Protein AF-V5E673-F1 (afdb_monomer_lite)

Sequence (96 aa):
MNSLYNQALRQFSSIQSDISRIDSEGDSAPSTSFGPVTVSLSSLERTIDEYENLAKKELIQSKQEKALTRVSKFRTDYAELSSQLARLKTKVRIGA

Organism: Kalmanozyma brasiliensis (strain GHG001) (NCBI:txid1365824)

InterPro domains:
  IPR060290 BOS1/GOSR2/MEM11, N-terminal domain [PF27021] (1-91)

pLDDT: mean 94.47, std 7.91, range [54.22, 98.75]

Secondary structure (DSSP, 8-state):
-HHHHHHHHHHHHHHHHHHHHHHHHGGGS-GGGHHHHHHHHHHHHHHHHHHHHHHHT--SHHHHHHHHHHHHHHHHHHHHHHHHHHHHHHHHHHH-

Radius of gyration: 15.64 Å; chains: 1; bounding box: 33×16×47 Å

Foldseek 3Di:
DVVLLVVLVVLLVVLVVLLVVLVVCFLVRDPVSLVVSVVSLVVSVVSLVVQLVVLVVDPPVVSSVVSVVSSVVSVVSSVVSVVSSVVSNVRNVVSD

Structure (mmCIF, N/CA/C/O backbone):
data_AF-V5E673-F1
#
_entry.id   AF-V5E673-F1
#
loop_
_atom_site.group_PDB
_atom_site.id
_atom_site.type_symbol
_atom_site.label_atom_id
_atom_site.label_alt_id
_atom_site.label_comp_id
_atom_site.label_asym_id
_atom_site.label_entity_id
_atom_site.label_seq_id
_atom_site.pdbx_PDB_ins_code
_atom_site.Cartn_x
_atom_site.Cartn_y
_atom_site.Cartn_z
_atom_site.occupancy
_atom_site.B_iso_or_equiv
_atom_site.auth_seq_id
_atom_site.auth_comp_id
_atom_site.auth_asym_id
_atom_site.auth_atom_id
_atom_site.pdbx_PDB_model_num
ATOM 1 N N . MET A 1 1 ? -3.384 -4.006 15.360 1.00 73.25 1 MET A N 1
ATOM 2 C CA . MET A 1 1 ? -3.439 -2.663 14.736 1.00 73.25 1 MET A CA 1
ATOM 3 C C . MET A 1 1 ? -2.055 -2.145 14.367 1.00 73.25 1 MET A C 1
ATOM 5 O O . MET A 1 1 ? -1.766 -2.049 13.187 1.00 73.25 1 MET A O 1
ATOM 9 N N . ASN A 1 2 ? -1.180 -1.846 15.337 1.00 88.38 2 ASN A N 1
ATOM 10 C CA . ASN A 1 2 ? 0.124 -1.229 15.038 1.00 88.38 2 ASN A CA 1
ATOM 11 C C . ASN A 1 2 ? 1.081 -2.122 14.232 1.00 88.38 2 ASN A C 1
ATOM 13 O O . ASN A 1 2 ? 1.846 -1.593 13.437 1.00 88.38 2 ASN A O 1
ATOM 17 N N . SER A 1 3 ? 1.021 -3.450 14.394 1.00 94.75 3 SER A N 1
ATOM 18 C CA . SER A 1 3 ? 1.851 -4.369 13.597 1.00 94.75 3 SER A CA 1
ATOM 19 C C . SER A 1 3 ? 1.554 -4.254 12.095 1.00 94.75 3 SER A C 1
ATOM 21 O O . SER A 1 3 ? 2.463 -3.955 11.328 1.00 94.75 3 SER A O 1
ATOM 23 N N . LEU A 1 4 ? 0.276 -4.364 11.700 1.00 96.69 4 LEU A N 1
ATOM 24 C CA . LEU A 1 4 ? -0.163 -4.225 10.303 1.00 96.69 4 LEU A CA 1
ATOM 25 C C . LEU A 1 4 ? 0.141 -2.835 9.735 1.00 96.69 4 LEU A C 1
ATOM 27 O O . LEU A 1 4 ? 0.631 -2.729 8.619 1.00 96.69 4 LEU A O 1
ATOM 31 N N . TYR A 1 5 ? -0.057 -1.773 10.525 1.00 97.69 5 TYR A N 1
ATOM 32 C CA . TYR A 1 5 ? 0.345 -0.420 10.124 1.00 97.69 5 TYR A CA 1
ATOM 33 C C . TYR A 1 5 ? 1.849 -0.333 9.819 1.00 97.69 5 TYR A C 1
ATOM 35 O O . TYR A 1 5 ? 2.241 0.152 8.763 1.00 97.69 5 TYR A O 1
ATOM 43 N N . ASN A 1 6 ? 2.700 -0.822 10.727 1.00 98.06 6 ASN A N 1
ATOM 44 C CA . ASN A 1 6 ? 4.150 -0.780 10.542 1.00 98.06 6 ASN A CA 1
ATOM 45 C C . ASN A 1 6 ? 4.606 -1.679 9.382 1.00 98.06 6 ASN A C 1
ATOM 47 O O . ASN A 1 6 ? 5.580 -1.359 8.707 1.00 98.06 6 ASN A O 1
ATOM 51 N N . GLN A 1 7 ? 3.921 -2.800 9.151 1.00 98.38 7 GLN A N 1
ATOM 52 C CA . GLN A 1 7 ? 4.170 -3.677 8.011 1.00 98.38 7 GLN A CA 1
ATOM 53 C C . GLN A 1 7 ? 3.827 -2.987 6.689 1.00 98.38 7 GLN A C 1
ATOM 55 O O . GLN A 1 7 ? 4.695 -2.926 5.821 1.00 98.38 7 GLN A O 1
ATOM 60 N N . ALA A 1 8 ? 2.628 -2.405 6.577 1.00 98.38 8 ALA A N 1
ATOM 61 C CA . ALA A 1 8 ? 2.206 -1.641 5.405 1.00 98.38 8 ALA A CA 1
ATOM 62 C C . ALA A 1 8 ? 3.157 -0.468 5.129 1.00 98.38 8 ALA A C 1
ATOM 64 O O . ALA A 1 8 ? 3.563 -0.257 3.991 1.00 98.38 8 ALA A O 1
ATOM 65 N N . LEU A 1 9 ? 3.597 0.241 6.175 1.00 98.50 9 LEU A N 1
ATOM 66 C CA . LEU A 1 9 ? 4.557 1.337 6.043 1.00 98.50 9 LEU A CA 1
ATOM 67 C C . LEU A 1 9 ? 5.906 0.865 5.481 1.00 98.50 9 LEU A C 1
ATOM 69 O O . LEU A 1 9 ? 6.440 1.490 4.570 1.00 98.50 9 LEU A O 1
ATOM 73 N N . ARG A 1 10 ? 6.450 -0.255 5.979 1.00 98.56 10 ARG A N 1
ATOM 74 C CA . ARG A 1 10 ? 7.705 -0.819 5.452 1.00 98.56 10 ARG A CA 1
ATOM 75 C C . ARG A 1 10 ? 7.561 -1.306 4.012 1.00 98.56 10 ARG A C 1
ATOM 77 O O . ARG A 1 10 ? 8.452 -1.056 3.208 1.00 98.56 10 ARG A O 1
ATOM 84 N N . GLN A 1 11 ? 6.457 -1.9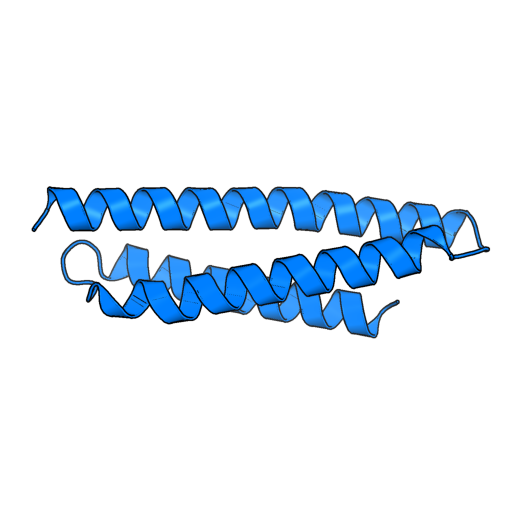83 3.691 1.00 98.62 11 GLN A N 1
ATOM 85 C CA . GLN A 1 11 ? 6.159 -2.418 2.323 1.00 98.62 11 GLN A CA 1
ATOM 86 C C . GLN A 1 11 ? 6.073 -1.215 1.380 1.00 98.62 11 GLN A C 1
ATOM 88 O O . GLN A 1 11 ? 6.732 -1.221 0.346 1.00 98.62 11 GLN A O 1
ATOM 93 N N . PHE A 1 12 ? 5.342 -0.165 1.768 1.00 98.62 12 PHE A N 1
ATOM 94 C CA . PHE A 1 12 ? 5.255 1.089 1.021 1.00 98.62 12 PHE A CA 1
ATOM 95 C C . PHE A 1 12 ? 6.642 1.688 0.753 1.00 98.62 12 PHE A C 1
ATOM 97 O O . PHE A 1 12 ? 6.990 1.916 -0.403 1.00 98.62 12 PHE A O 1
ATOM 104 N N . SER A 1 13 ? 7.464 1.877 1.792 1.00 98.50 13 SER A N 1
ATOM 105 C CA . SER A 1 13 ? 8.806 2.453 1.635 1.00 98.50 13 SER A CA 1
ATOM 106 C C . SER A 1 13 ? 9.715 1.605 0.741 1.00 98.50 13 SER A C 1
ATOM 108 O O . SER A 1 13 ? 10.455 2.157 -0.069 1.00 98.50 13 SER A O 1
ATOM 110 N N . SER A 1 14 ? 9.643 0.274 0.850 1.00 98.50 14 SER A N 1
ATOM 111 C CA . SER A 1 14 ? 10.401 -0.631 -0.022 1.00 98.50 14 SER A CA 1
ATOM 112 C C . SER A 1 14 ? 9.971 -0.486 -1.481 1.00 98.50 14 SER A C 1
ATOM 114 O O . SER A 1 14 ? 10.818 -0.292 -2.345 1.00 98.50 14 SER A O 1
ATOM 116 N N . ILE A 1 15 ? 8.662 -0.508 -1.752 1.00 98.62 15 ILE A N 1
ATOM 117 C CA . ILE A 1 15 ? 8.119 -0.374 -3.111 1.00 98.62 15 ILE A CA 1
ATOM 118 C C . ILE A 1 15 ? 8.498 0.983 -3.706 1.00 98.62 15 ILE A C 1
ATOM 120 O O . ILE A 1 15 ? 8.911 1.054 -4.859 1.00 98.62 15 ILE A O 1
ATOM 124 N N . GLN A 1 16 ? 8.395 2.057 -2.924 1.00 98.38 16 GLN A N 1
ATOM 125 C CA . GLN A 1 16 ? 8.773 3.394 -3.370 1.00 98.38 16 GLN A CA 1
ATOM 126 C C . GLN A 1 16 ? 10.265 3.469 -3.730 1.00 98.38 16 GLN A C 1
ATOM 128 O O . GLN A 1 16 ? 10.620 4.065 -4.749 1.00 98.38 16 GLN A O 1
ATOM 133 N N . SER A 1 17 ? 11.132 2.836 -2.934 1.00 98.25 17 SER A N 1
ATOM 134 C CA . SER A 1 17 ? 12.566 2.743 -3.222 1.00 98.25 17 SER A CA 1
ATOM 135 C C . SER A 1 17 ? 12.833 1.961 -4.510 1.00 98.25 17 SER A C 1
ATOM 137 O O . SER A 1 17 ? 13.620 2.407 -5.343 1.00 98.25 17 SER A O 1
ATOM 139 N N . ASP A 1 18 ? 12.160 0.824 -4.702 1.00 97.50 18 ASP A N 1
ATOM 140 C CA . ASP A 1 18 ? 12.319 -0.004 -5.900 1.00 97.50 18 ASP A CA 1
ATOM 141 C C . ASP A 1 18 ? 11.835 0.729 -7.162 1.00 97.50 18 ASP A C 1
ATOM 143 O O . ASP A 1 18 ? 12.522 0.725 -8.181 1.00 97.50 18 ASP A O 1
ATOM 147 N N . ILE A 1 19 ? 10.691 1.420 -7.092 1.00 97.25 19 ILE A N 1
ATOM 148 C CA . ILE A 1 19 ? 10.174 2.251 -8.193 1.00 97.25 19 ILE A CA 1
ATOM 149 C C . ILE A 1 19 ? 11.149 3.383 -8.524 1.00 97.25 19 ILE A C 1
ATOM 151 O O . ILE A 1 19 ? 11.460 3.590 -9.694 1.00 97.25 19 ILE A O 1
ATOM 155 N N . SER A 1 20 ? 11.667 4.079 -7.508 1.00 96.75 20 SER A N 1
ATOM 156 C CA . SER A 1 20 ? 12.637 5.169 -7.696 1.00 96.75 20 SER A CA 1
ATOM 157 C C . SER A 1 20 ? 13.921 4.678 -8.365 1.00 96.75 20 SER A C 1
ATOM 159 O O . SER A 1 20 ? 14.491 5.365 -9.214 1.00 96.75 20 SER A O 1
ATOM 161 N N . ARG A 1 21 ? 14.367 3.468 -8.011 1.00 95.62 21 ARG A N 1
ATOM 162 C CA . ARG A 1 21 ? 15.520 2.828 -8.638 1.00 95.62 21 ARG A CA 1
ATOM 163 C C . ARG A 1 21 ? 15.253 2.509 -10.110 1.00 95.62 21 ARG A C 1
ATOM 165 O O . ARG A 1 21 ? 16.082 2.858 -10.941 1.00 95.62 21 ARG A O 1
ATOM 172 N N . ILE A 1 22 ? 14.108 1.902 -10.433 1.00 94.62 22 ILE A N 1
ATOM 173 C CA . ILE A 1 22 ? 13.731 1.602 -11.825 1.00 94.62 22 ILE A CA 1
ATOM 174 C C . ILE A 1 22 ? 13.645 2.891 -12.657 1.00 94.62 22 ILE A C 1
ATOM 176 O O . ILE A 1 22 ? 14.148 2.925 -13.774 1.00 94.62 22 ILE A O 1
ATOM 180 N N . ASP A 1 23 ? 13.044 3.960 -12.125 1.00 94.38 23 ASP A N 1
ATOM 181 C CA . ASP A 1 23 ? 12.950 5.246 -12.837 1.00 94.38 23 ASP A CA 1
ATOM 182 C C . ASP A 1 23 ? 14.335 5.868 -13.074 1.00 94.38 23 ASP A C 1
ATOM 184 O O . ASP A 1 23 ? 14.593 6.408 -14.146 1.00 94.38 23 ASP A O 1
ATOM 188 N N . SER A 1 24 ? 15.257 5.723 -12.114 1.00 93.69 24 SER A N 1
ATOM 189 C CA . SER A 1 24 ? 16.643 6.200 -12.250 1.00 93.69 24 SER A CA 1
ATOM 190 C C . SER A 1 24 ? 17.456 5.407 -13.281 1.00 93.69 24 SER A C 1
ATOM 192 O O . SER A 1 24 ? 18.353 5.963 -13.909 1.00 93.69 24 SER A O 1
ATOM 194 N N . GLU A 1 25 ? 17.159 4.116 -13.458 1.00 90.69 25 GLU A N 1
ATOM 195 C CA . GLU A 1 25 ? 17.762 3.264 -14.495 1.00 90.69 25 GLU A CA 1
ATOM 196 C C . GLU A 1 25 ? 17.227 3.605 -15.909 1.00 90.69 25 GLU A C 1
ATOM 198 O O . GLU A 1 25 ? 17.898 3.327 -16.906 1.00 90.69 25 GLU A O 1
ATOM 203 N N . GLY A 1 26 ? 16.055 4.246 -16.014 1.00 85.00 26 GLY A N 1
ATOM 204 C CA . GLY A 1 26 ? 15.476 4.711 -17.278 1.00 85.00 26 GLY A CA 1
ATOM 205 C C . GLY A 1 26 ? 15.281 3.583 -18.299 1.00 85.00 26 GLY A C 1
ATOM 206 O O . GLY A 1 26 ? 14.857 2.483 -17.949 1.00 85.00 26 GLY A O 1
ATOM 207 N N . ASP A 1 27 ? 15.629 3.833 -19.566 1.00 82.94 27 ASP A N 1
ATOM 208 C CA . ASP A 1 27 ? 15.528 2.832 -20.645 1.00 82.94 27 ASP A CA 1
ATOM 209 C C . ASP A 1 27 ? 16.515 1.659 -20.482 1.00 82.94 27 ASP A C 1
ATOM 211 O O . ASP A 1 27 ? 16.379 0.632 -21.142 1.00 82.94 27 ASP A O 1
ATOM 215 N N . SER A 1 28 ? 17.501 1.778 -19.582 1.00 84.12 28 SER A N 1
ATOM 216 C CA . SER A 1 28 ? 18.432 0.688 -19.256 1.00 84.12 28 SER A CA 1
ATOM 217 C C . SER A 1 28 ? 17.883 -0.271 -18.194 1.00 84.12 28 SER A C 1
ATOM 219 O O . SER A 1 28 ? 18.509 -1.298 -17.921 1.00 84.12 28 SER A O 1
ATOM 221 N N . ALA A 1 29 ? 16.730 0.038 -17.587 1.00 84.38 29 ALA A N 1
ATOM 222 C CA . ALA A 1 29 ? 16.106 -0.816 -16.587 1.00 84.38 29 ALA A CA 1
ATOM 223 C C . ALA A 1 29 ? 15.681 -2.158 -17.216 1.00 84.38 29 ALA A C 1
ATOM 225 O O . ALA A 1 29 ? 14.882 -2.178 -18.161 1.00 84.38 29 ALA A O 1
ATOM 226 N N . PRO A 1 30 ? 1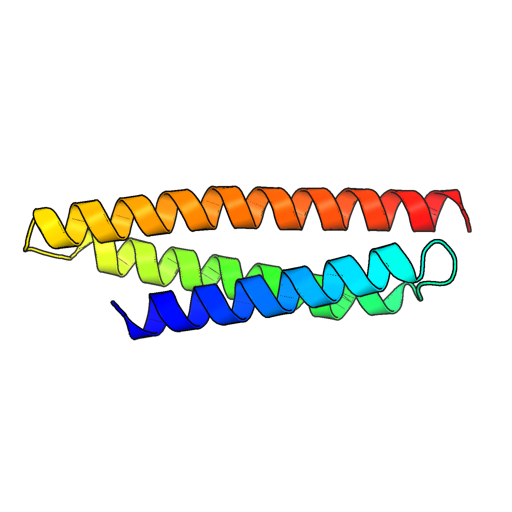6.144 -3.310 -16.698 1.00 86.50 30 PRO A N 1
ATOM 227 C CA . PRO A 1 30 ? 15.735 -4.591 -17.245 1.00 86.50 30 PRO A CA 1
ATOM 228 C C . PRO A 1 30 ? 14.245 -4.829 -16.980 1.00 86.50 30 PRO A C 1
ATOM 230 O O . PRO A 1 30 ? 13.738 -4.619 -15.877 1.00 86.50 30 PRO A O 1
ATOM 233 N N . SER A 1 31 ? 13.527 -5.339 -17.985 1.00 85.88 31 SER A N 1
ATOM 234 C CA . SER A 1 31 ? 12.083 -5.616 -17.898 1.00 85.88 31 SER A CA 1
ATOM 235 C C . SER A 1 31 ? 11.707 -6.588 -16.767 1.00 85.88 31 SER A C 1
ATOM 237 O O . SER A 1 31 ? 10.571 -6.599 -16.288 1.00 85.88 31 SER A O 1
ATOM 239 N N . THR A 1 32 ? 12.668 -7.378 -16.288 1.00 90.88 32 THR A N 1
ATOM 240 C CA . THR A 1 32 ? 12.517 -8.288 -15.151 1.00 90.88 32 THR A CA 1
ATOM 241 C C . THR A 1 32 ? 12.393 -7.563 -13.805 1.00 90.88 32 THR A C 1
ATOM 243 O O . THR A 1 32 ? 11.763 -8.109 -12.898 1.00 90.88 32 THR A O 1
ATOM 246 N N . SER A 1 33 ? 12.887 -6.323 -13.671 1.00 91.00 33 SER A N 1
ATOM 247 C CA . SER A 1 33 ? 12.808 -5.525 -12.432 1.00 91.00 33 SER A CA 1
ATOM 248 C C . SER A 1 33 ? 11.369 -5.213 -12.010 1.00 91.00 33 SER A C 1
ATOM 250 O O . SER A 1 33 ? 11.076 -5.073 -10.825 1.00 91.00 33 SER A O 1
ATOM 252 N N . PHE A 1 3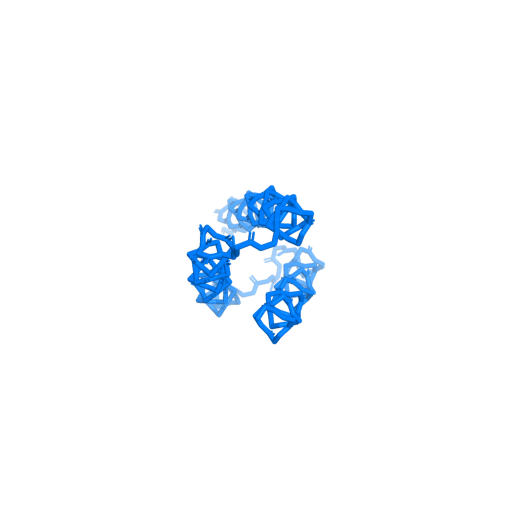4 ? 10.430 -5.162 -12.957 1.00 94.31 34 PHE A N 1
ATOM 253 C CA . PHE A 1 34 ? 9.028 -4.846 -12.677 1.00 94.31 34 PHE A CA 1
ATOM 254 C C . PHE A 1 34 ? 8.252 -5.983 -11.991 1.00 94.31 34 PHE A C 1
ATOM 256 O O . PHE A 1 34 ? 7.219 -5.731 -11.358 1.00 94.31 34 PHE A O 1
ATOM 263 N N . GLY A 1 35 ? 8.703 -7.233 -12.140 1.00 95.81 35 GLY A N 1
ATOM 264 C CA . GLY A 1 35 ? 8.034 -8.417 -11.591 1.00 95.81 35 GLY A CA 1
ATOM 265 C C . GLY A 1 35 ? 7.981 -8.400 -10.060 1.00 95.81 35 GLY A C 1
ATOM 266 O O . GLY A 1 35 ? 6.879 -8.375 -9.504 1.00 95.81 35 GLY A O 1
ATOM 267 N N . PRO A 1 36 ? 9.136 -8.332 -9.370 1.00 96.56 36 PRO A N 1
ATOM 268 C CA . PRO A 1 36 ? 9.194 -8.241 -7.912 1.00 96.56 36 PRO A CA 1
ATOM 269 C C . PRO A 1 36 ? 8.363 -7.086 -7.339 1.00 96.56 36 PRO A C 1
ATOM 271 O O . PRO A 1 36 ? 7.604 -7.292 -6.395 1.00 96.56 36 PRO A O 1
ATOM 274 N N . VAL A 1 37 ? 8.411 -5.898 -7.955 1.00 97.56 37 VAL A N 1
ATOM 275 C CA . VAL A 1 37 ? 7.627 -4.731 -7.505 1.00 97.56 37 VAL A CA 1
ATOM 276 C C . VAL A 1 37 ? 6.121 -4.976 -7.628 1.00 97.56 37 VAL A C 1
ATOM 278 O O . VAL A 1 37 ? 5.355 -4.604 -6.741 1.00 97.56 37 VAL A O 1
ATOM 281 N N . THR A 1 38 ? 5.686 -5.665 -8.687 1.00 97.75 38 THR A N 1
ATOM 282 C CA . THR A 1 38 ? 4.275 -6.048 -8.868 1.00 97.75 38 THR A CA 1
ATOM 283 C C . THR A 1 38 ? 3.814 -7.001 -7.754 1.00 97.75 38 THR A C 1
ATOM 285 O O . THR A 1 38 ? 2.727 -6.826 -7.207 1.00 97.75 38 THR A O 1
ATOM 288 N N . VAL A 1 39 ? 4.652 -7.966 -7.358 1.00 98.31 39 VAL A N 1
ATOM 289 C CA . VAL A 1 39 ? 4.356 -8.878 -6.236 1.00 98.31 39 VAL A CA 1
ATOM 290 C C . VAL A 1 39 ? 4.279 -8.118 -4.909 1.00 98.31 39 VAL A C 1
ATOM 292 O O . VAL A 1 39 ? 3.353 -8.340 -4.123 1.00 98.31 39 VAL A O 1
ATOM 295 N N . SER A 1 40 ? 5.217 -7.199 -4.667 1.00 98.38 40 SER A N 1
ATOM 296 C CA . SER A 1 40 ? 5.229 -6.356 -3.469 1.00 98.38 40 SER A CA 1
ATOM 297 C C . SER A 1 40 ? 3.986 -5.466 -3.378 1.00 98.38 40 SER A C 1
ATOM 299 O O . SER A 1 40 ? 3.403 -5.374 -2.299 1.00 98.38 40 SER A O 1
ATOM 301 N N . LEU A 1 41 ? 3.515 -4.891 -4.493 1.00 98.50 41 LEU A N 1
ATOM 302 C CA . LEU A 1 41 ? 2.245 -4.152 -4.546 1.00 98.50 41 LEU A CA 1
ATOM 303 C C . LEU A 1 41 ? 1.060 -5.030 -4.129 1.00 98.50 41 LEU A C 1
ATOM 305 O O . LEU A 1 41 ? 0.307 -4.643 -3.239 1.00 98.50 41 LEU A O 1
ATOM 309 N N . SER A 1 42 ? 0.932 -6.242 -4.677 1.00 98.56 42 SER A N 1
ATOM 310 C CA . SER A 1 42 ? -0.136 -7.164 -4.259 1.00 98.56 42 SER A CA 1
ATOM 311 C C . SER A 1 42 ? -0.036 -7.564 -2.781 1.00 98.56 42 SER A C 1
ATOM 313 O O . SER A 1 42 ? -1.044 -7.844 -2.138 1.00 98.56 42 SER A O 1
ATOM 315 N N . SER A 1 43 ? 1.174 -7.626 -2.218 1.00 98.50 43 SER A N 1
ATOM 316 C CA . SER A 1 43 ? 1.383 -7.877 -0.785 1.00 98.50 43 SER A CA 1
ATOM 317 C C . SER A 1 43 ? 0.947 -6.688 0.081 1.00 98.50 43 SER A C 1
ATOM 319 O O . SER A 1 43 ? 0.285 -6.876 1.107 1.00 98.50 43 SER A O 1
ATOM 321 N N . LEU A 1 44 ? 1.260 -5.462 -0.353 1.00 98.75 44 LEU A N 1
ATOM 322 C CA . LEU A 1 44 ? 0.809 -4.234 0.300 1.00 98.75 44 LEU A CA 1
ATOM 323 C C . LEU A 1 44 ? -0.721 -4.131 0.287 1.00 98.75 44 LEU A C 1
ATOM 325 O O . LEU A 1 44 ? -1.310 -3.876 1.331 1.00 98.75 44 LEU A O 1
ATOM 329 N N . GLU A 1 45 ? -1.367 -4.394 -0.850 1.00 98.75 45 GLU A N 1
ATOM 330 C CA . GLU A 1 45 ? -2.829 -4.363 -0.978 1.00 98.75 45 GLU A CA 1
ATOM 331 C C . GLU A 1 45 ? -3.518 -5.287 0.034 1.00 98.75 45 GLU A C 1
ATOM 333 O O . GLU A 1 45 ? -4.350 -4.827 0.815 1.00 98.75 45 GLU A O 1
ATOM 338 N N . ARG A 1 46 ? -3.081 -6.552 0.124 1.00 98.69 46 ARG A N 1
ATOM 339 C CA . ARG A 1 46 ? -3.599 -7.503 1.126 1.00 98.69 46 ARG A CA 1
ATOM 340 C C . ARG A 1 46 ? -3.386 -7.010 2.557 1.00 98.69 46 ARG A C 1
ATOM 342 O O . ARG A 1 46 ? -4.273 -7.132 3.395 1.00 98.69 46 ARG A O 1
ATOM 349 N N . THR A 1 47 ? -2.227 -6.417 2.841 1.00 98.75 47 THR A N 1
ATOM 350 C CA . THR A 1 47 ? -1.919 -5.874 4.175 1.00 98.75 47 THR A CA 1
ATOM 351 C C . THR A 1 47 ? -2.840 -4.696 4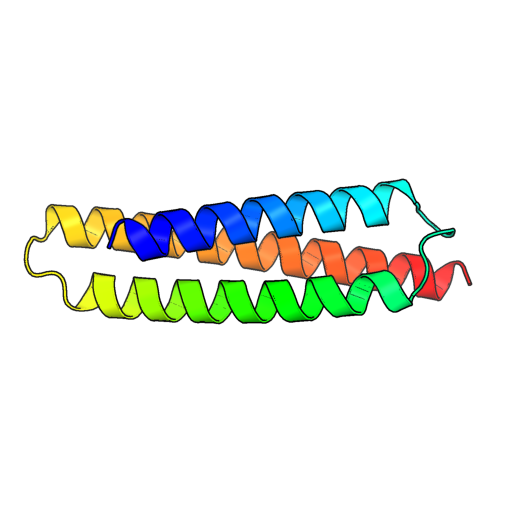.520 1.00 98.75 47 THR A C 1
ATOM 353 O O . THR A 1 47 ? -3.277 -4.565 5.667 1.00 98.75 47 THR A O 1
ATOM 356 N N . ILE A 1 48 ? -3.178 -3.851 3.537 1.00 98.69 48 ILE A N 1
ATOM 357 C CA . ILE A 1 48 ? -4.156 -2.766 3.693 1.00 98.69 48 ILE A CA 1
ATOM 358 C C . ILE A 1 48 ? -5.550 -3.344 3.959 1.00 98.69 48 ILE A C 1
ATOM 360 O O . ILE A 1 48 ? -6.209 -2.884 4.892 1.00 98.69 48 ILE A O 1
ATOM 364 N N . ASP A 1 49 ? -5.975 -4.364 3.208 1.00 98.69 49 ASP A N 1
ATOM 365 C CA . ASP A 1 49 ? -7.268 -5.037 3.401 1.00 98.69 49 ASP A CA 1
ATOM 366 C C . ASP A 1 49 ? -7.389 -5.639 4.811 1.00 98.69 49 ASP A C 1
ATOM 368 O O . ASP A 1 49 ? -8.393 -5.455 5.504 1.00 98.69 49 ASP A O 1
ATOM 372 N N . GLU A 1 50 ? -6.351 -6.335 5.277 1.00 98.50 50 GLU A N 1
ATOM 373 C CA . GLU A 1 50 ? -6.289 -6.892 6.630 1.00 98.50 50 GLU A CA 1
ATOM 374 C C . GLU A 1 50 ? -6.351 -5.794 7.698 1.00 98.50 50 GLU A C 1
ATOM 376 O O . GLU A 1 50 ? -7.068 -5.926 8.697 1.00 98.50 50 GLU A O 1
ATOM 381 N N . TYR A 1 51 ? -5.628 -4.689 7.488 1.00 98.44 51 TYR A N 1
ATOM 382 C CA . TYR A 1 51 ? -5.633 -3.566 8.418 1.00 98.44 51 TYR A CA 1
ATOM 383 C C . TYR A 1 51 ? -6.994 -2.869 8.469 1.00 98.44 51 TYR A C 1
ATOM 385 O O . TYR A 1 51 ? -7.466 -2.534 9.557 1.00 98.44 51 TYR A O 1
ATOM 393 N N . GLU A 1 52 ? -7.656 -2.708 7.326 1.00 98.44 52 GLU A N 1
ATOM 394 C CA . GLU A 1 52 ? -9.006 -2.160 7.219 1.00 98.44 52 GLU A CA 1
ATOM 395 C C . GLU A 1 52 ? -10.043 -3.051 7.908 1.00 98.44 52 GLU A C 1
ATOM 397 O O . GLU A 1 52 ? -10.868 -2.564 8.684 1.00 98.44 52 GLU A O 1
ATOM 402 N N . ASN A 1 53 ? -9.977 -4.363 7.687 1.00 98.31 53 ASN A N 1
ATOM 403 C CA . ASN A 1 53 ? -10.851 -5.324 8.355 1.00 98.31 53 ASN A CA 1
ATOM 404 C C . ASN A 1 53 ? -10.682 -5.288 9.875 1.00 98.31 53 ASN A C 1
ATOM 406 O O . ASN A 1 53 ? -11.661 -5.410 10.614 1.00 98.31 53 ASN A O 1
ATOM 410 N N . LEU A 1 54 ? -9.451 -5.095 10.354 1.00 97.19 54 LEU A N 1
ATOM 411 C CA . LEU A 1 54 ? -9.191 -4.905 11.772 1.00 97.19 54 LEU A CA 1
ATOM 412 C C . LEU A 1 54 ? -9.744 -3.558 12.266 1.00 97.19 54 LEU A C 1
ATOM 414 O O . LEU A 1 54 ? -10.399 -3.535 13.305 1.00 97.19 54 LEU A O 1
ATOM 418 N N . ALA A 1 55 ? -9.538 -2.465 11.517 1.00 97.44 55 ALA A N 1
ATOM 419 C CA . ALA A 1 55 ? -10.067 -1.122 11.801 1.00 97.44 55 ALA A CA 1
ATOM 420 C C . ALA A 1 55 ? -11.590 -1.122 11.983 1.00 97.44 55 ALA A C 1
ATOM 422 O O . ALA A 1 55 ? -12.097 -0.581 12.962 1.00 97.44 55 ALA A O 1
ATOM 423 N N . LYS A 1 56 ? -12.325 -1.797 11.095 1.00 97.31 56 LYS A N 1
ATOM 424 C CA . LYS A 1 56 ? -13.793 -1.899 11.155 1.00 97.31 56 LYS A CA 1
ATOM 425 C C . LYS A 1 56 ? -14.311 -2.635 12.397 1.00 97.31 56 LYS A C 1
ATOM 427 O O . LYS A 1 56 ? -15.435 -2.386 12.812 1.00 97.31 56 LYS A O 1
ATOM 432 N N . LYS A 1 57 ? -13.502 -3.513 12.999 1.00 97.38 57 LYS A N 1
ATOM 433 C CA . LYS A 1 57 ? -13.846 -4.280 14.213 1.00 97.38 57 LYS A CA 1
ATOM 434 C C . LYS A 1 57 ? -13.429 -3.589 15.515 1.00 97.38 57 LYS A C 1
ATOM 436 O O . LYS A 1 57 ? -13.708 -4.107 16.592 1.00 97.38 57 LYS A O 1
ATOM 441 N N . GLU A 1 58 ? -12.723 -2.464 15.435 1.00 97.31 58 GLU A N 1
ATOM 442 C CA . GLU A 1 58 ? -12.318 -1.695 16.610 1.00 97.31 58 GLU A CA 1
ATOM 443 C C . GLU A 1 58 ? -13.530 -1.052 17.287 1.00 97.31 58 GLU A C 1
ATOM 445 O O . GLU A 1 58 ? -14.323 -0.379 16.635 1.00 97.31 58 GLU A O 1
ATOM 450 N N . LEU A 1 59 ? -13.647 -1.249 18.601 1.00 97.19 59 LEU A N 1
ATOM 451 C CA . LEU A 1 59 ? -14.784 -0.774 19.393 1.00 97.19 59 LEU A CA 1
ATOM 452 C C . LEU A 1 59 ? -14.564 0.645 19.921 1.00 97.19 59 LEU A C 1
ATOM 454 O O . LEU A 1 59 ? -15.518 1.369 20.195 1.00 97.19 59 LEU A O 1
ATOM 458 N N . ILE A 1 60 ? -13.303 1.058 20.080 1.00 97.75 60 ILE A N 1
ATOM 459 C CA . ILE A 1 60 ? -12.974 2.408 20.531 1.00 97.75 60 ILE A CA 1
ATOM 460 C C . ILE A 1 60 ? -13.037 3.344 19.322 1.00 97.75 60 ILE A C 1
ATOM 462 O O . ILE A 1 60 ? -12.100 3.386 18.522 1.00 97.75 60 ILE A O 1
ATOM 466 N N . GLN A 1 61 ? -14.111 4.131 19.224 1.00 97.00 61 GLN A N 1
ATOM 467 C CA . GLN A 1 61 ? -14.400 5.013 18.085 1.00 97.00 61 GLN A CA 1
ATOM 468 C C . GLN A 1 61 ? -13.195 5.861 17.645 1.00 97.00 61 GLN A C 1
ATOM 470 O O . GLN A 1 61 ? -12.805 5.836 16.482 1.00 97.00 61 GLN A O 1
ATOM 475 N N . SER A 1 62 ? -12.519 6.538 18.575 1.00 97.50 62 SER A N 1
ATOM 476 C CA . SER A 1 62 ? -11.357 7.378 18.242 1.00 97.50 62 SER A CA 1
ATOM 477 C C . SER A 1 62 ? -10.173 6.586 17.664 1.00 97.50 62 SER A C 1
ATOM 479 O O . SER A 1 62 ? -9.423 7.086 16.821 1.00 97.50 62 SER A O 1
ATOM 481 N N . LYS A 1 63 ? -9.987 5.326 18.082 1.00 96.69 63 LYS A N 1
ATOM 482 C CA . LYS A 1 63 ? -8.970 4.433 17.506 1.00 96.69 63 LYS A CA 1
ATOM 483 C C . LYS A 1 63 ? -9.401 3.917 16.139 1.00 96.69 63 LYS A C 1
ATOM 485 O O . LYS A 1 63 ? -8.550 3.828 15.253 1.00 96.69 63 LYS A O 1
ATOM 490 N N . GLN A 1 64 ? -10.686 3.613 15.967 1.00 97.94 64 GLN A N 1
ATOM 491 C CA . GLN A 1 64 ? -11.264 3.220 14.687 1.00 97.94 64 GLN A CA 1
ATOM 492 C C . GLN A 1 64 ? -11.088 4.331 13.646 1.00 97.94 64 GLN A C 1
ATOM 494 O O . GLN A 1 64 ? -10.491 4.089 12.602 1.00 97.94 64 GLN A O 1
ATOM 499 N N . GLU A 1 65 ? -11.513 5.558 13.948 1.00 98.06 65 GLU A N 1
ATOM 500 C CA . GLU A 1 65 ? -11.391 6.723 13.060 1.00 98.06 65 GLU A CA 1
ATOM 501 C C . GLU A 1 65 ? -9.934 6.981 12.654 1.00 98.06 65 GLU A C 1
ATOM 503 O O . GLU A 1 65 ? -9.617 7.166 11.473 1.00 98.06 65 GLU A O 1
ATOM 508 N N . LYS A 1 66 ? -9.012 6.900 13.623 1.00 97.75 66 LYS A N 1
ATOM 509 C CA . LYS A 1 66 ? -7.572 7.016 13.365 1.00 97.75 66 LYS A CA 1
ATOM 510 C C . LYS A 1 66 ? -7.060 5.906 12.444 1.00 97.75 66 LYS A C 1
ATOM 512 O O . LYS A 1 66 ? -6.235 6.171 11.569 1.00 97.75 66 LYS A O 1
ATOM 517 N N . ALA A 1 67 ? -7.502 4.666 12.646 1.00 97.94 67 ALA A N 1
ATOM 518 C CA . ALA A 1 67 ? -7.105 3.538 11.810 1.00 97.94 67 ALA A CA 1
ATOM 519 C C . ALA A 1 67 ? -7.675 3.657 10.387 1.00 97.94 67 ALA A C 1
ATOM 521 O O . ALA A 1 67 ? -6.929 3.480 9.429 1.00 97.94 67 ALA A O 1
ATOM 522 N N . LEU A 1 68 ? -8.944 4.042 10.234 1.00 98.25 68 LEU A N 1
ATOM 523 C CA . LEU A 1 68 ? -9.583 4.242 8.929 1.00 98.25 68 LEU A CA 1
ATOM 524 C C . LEU A 1 68 ? -8.963 5.410 8.149 1.00 98.25 68 LEU A C 1
ATOM 526 O O . LEU A 1 68 ? -8.746 5.293 6.946 1.00 98.25 68 LEU A O 1
ATOM 530 N N . THR A 1 69 ? -8.570 6.491 8.828 1.00 98.50 69 THR A N 1
ATOM 531 C CA . THR A 1 69 ? -7.790 7.579 8.207 1.00 98.50 69 THR A CA 1
ATOM 532 C C . THR A 1 69 ? -6.465 7.064 7.639 1.00 98.50 69 THR A C 1
ATOM 534 O O . THR A 1 69 ? -6.081 7.407 6.522 1.00 98.50 69 THR A O 1
ATOM 537 N N . ARG A 1 70 ? -5.766 6.193 8.380 1.00 98.25 70 ARG A N 1
ATOM 538 C CA . ARG A 1 70 ? -4.519 5.569 7.907 1.00 98.25 70 ARG A CA 1
ATOM 539 C C . ARG A 1 70 ? -4.754 4.628 6.727 1.00 98.25 70 ARG A C 1
ATOM 541 O O . ARG A 1 70 ? -3.956 4.641 5.799 1.00 98.25 70 ARG A O 1
ATOM 548 N N . VAL A 1 71 ? -5.833 3.843 6.746 1.00 98.62 71 VAL A N 1
ATOM 549 C CA . VAL A 1 71 ? -6.232 2.989 5.613 1.00 98.62 71 VAL A CA 1
ATOM 550 C C . VAL A 1 71 ? -6.468 3.837 4.367 1.00 98.62 71 VAL A C 1
ATOM 552 O O . VAL A 1 71 ? -5.900 3.537 3.323 1.00 98.62 71 VAL A O 1
ATOM 555 N N . SER A 1 72 ? -7.242 4.919 4.486 1.00 98.62 72 SER A N 1
ATOM 556 C CA . SER A 1 72 ? -7.501 5.847 3.379 1.00 98.62 72 SER A CA 1
ATOM 557 C C . SER A 1 72 ? -6.197 6.394 2.794 1.00 98.62 72 SER A C 1
ATOM 559 O O . SER A 1 72 ? -5.979 6.319 1.586 1.00 98.62 72 SER A O 1
ATOM 561 N N . LYS A 1 73 ? -5.267 6.826 3.657 1.00 98.56 73 LYS A N 1
ATOM 562 C CA . LYS A 1 73 ? -3.930 7.239 3.221 1.00 98.56 73 LYS A CA 1
ATOM 563 C C . LYS A 1 73 ? -3.196 6.129 2.459 1.00 98.56 73 LYS A C 1
ATOM 565 O O . LYS A 1 73 ? -2.720 6.384 1.360 1.00 98.56 73 LYS A O 1
ATOM 570 N N . PHE A 1 74 ? -3.140 4.906 2.988 1.00 98.69 74 PHE A N 1
ATOM 571 C CA . PHE A 1 74 ? -2.465 3.805 2.296 1.00 98.69 74 PHE A CA 1
ATOM 572 C C . PHE A 1 74 ? -3.109 3.442 0.952 1.00 98.69 74 PHE A C 1
ATOM 574 O O . PHE A 1 74 ? -2.392 3.052 0.039 1.00 98.69 74 PHE A O 1
ATOM 581 N N . ARG A 1 75 ? -4.433 3.580 0.798 1.00 98.69 75 ARG A N 1
ATOM 582 C CA . ARG A 1 75 ? -5.113 3.363 -0.492 1.00 98.69 75 ARG A CA 1
ATOM 583 C C . ARG A 1 75 ? -4.698 4.402 -1.530 1.00 98.69 75 ARG A C 1
ATOM 585 O O . ARG A 1 75 ? -4.413 4.032 -2.666 1.00 98.69 75 ARG A O 1
ATOM 592 N N . THR A 1 76 ? -4.625 5.672 -1.132 1.00 98.75 76 THR A N 1
ATOM 593 C CA . THR A 1 76 ? -4.107 6.750 -1.987 1.00 98.75 76 THR A CA 1
ATOM 594 C C . THR A 1 76 ? -2.658 6.482 -2.379 1.00 98.75 76 THR A C 1
ATOM 596 O O . THR A 1 76 ? -2.332 6.472 -3.564 1.00 98.75 76 THR A O 1
ATOM 599 N N . ASP A 1 77 ? -1.814 6.183 -1.391 1.00 98.44 77 ASP A N 1
ATOM 600 C CA . ASP A 1 77 ? -0.393 5.906 -1.590 1.00 98.44 77 ASP A CA 1
ATOM 601 C C . ASP A 1 77 ? -0.190 4.672 -2.514 1.00 98.44 77 ASP A C 1
ATOM 603 O O . ASP A 1 77 ? 0.634 4.695 -3.428 1.00 98.44 77 ASP A O 1
ATOM 607 N N . TYR A 1 78 ? -0.986 3.606 -2.354 1.00 98.75 78 TYR A N 1
ATOM 608 C CA . TYR A 1 78 ? -0.977 2.420 -3.228 1.00 98.75 78 TYR A CA 1
ATOM 609 C C . TYR A 1 78 ? -1.363 2.745 -4.676 1.00 98.75 78 TYR A C 1
ATOM 611 O O . TYR A 1 78 ? -0.716 2.267 -5.615 1.00 98.75 78 TYR A O 1
ATOM 619 N N . ALA A 1 79 ? -2.414 3.546 -4.872 1.00 98.69 79 ALA A N 1
ATOM 620 C CA . ALA A 1 79 ? -2.857 3.955 -6.201 1.00 98.69 79 ALA A CA 1
ATOM 621 C C . ALA A 1 79 ? -1.780 4.788 -6.911 1.00 98.69 79 ALA A C 1
ATOM 623 O O . ALA A 1 79 ? -1.544 4.611 -8.110 1.00 98.69 79 ALA A O 1
ATOM 624 N N . GLU A 1 80 ? -1.083 5.646 -6.165 1.00 98.56 80 GLU A N 1
ATOM 625 C CA . GLU A 1 80 ? 0.036 6.423 -6.683 1.00 98.56 80 GLU A CA 1
ATOM 626 C C . GLU A 1 80 ? 1.199 5.521 -7.121 1.00 98.56 80 GLU A C 1
ATOM 628 O O . GLU A 1 80 ? 1.620 5.604 -8.276 1.00 98.56 80 GLU A O 1
ATOM 633 N N . LEU A 1 81 ? 1.660 4.601 -6.263 1.00 98.44 81 LEU A N 1
ATOM 634 C CA . LEU A 1 81 ? 2.726 3.649 -6.608 1.00 98.44 81 LEU A CA 1
ATOM 635 C C . LEU A 1 81 ? 2.355 2.788 -7.826 1.00 98.44 81 LEU A C 1
ATOM 637 O O . LEU A 1 81 ? 3.173 2.579 -8.723 1.00 98.44 81 LEU A O 1
ATOM 641 N N . SER A 1 82 ? 1.105 2.325 -7.896 1.00 98.06 82 SER A N 1
ATOM 642 C CA . SER A 1 82 ? 0.601 1.535 -9.025 1.00 98.06 82 SER A CA 1
ATOM 643 C C . SER A 1 82 ? 0.617 2.334 -10.332 1.00 98.06 82 SER A C 1
ATOM 645 O O . SER A 1 82 ? 1.041 1.826 -11.373 1.00 98.06 82 SER A O 1
ATOM 647 N N . SER A 1 83 ? 0.211 3.606 -10.277 1.00 98.19 83 SER A N 1
ATOM 648 C CA . SER A 1 83 ? 0.248 4.530 -11.416 1.00 98.19 83 SER A CA 1
ATOM 649 C C . SER A 1 83 ? 1.680 4.830 -11.865 1.00 98.19 83 SER A C 1
ATOM 651 O O . SER A 1 83 ? 1.974 4.782 -13.061 1.00 98.19 83 SER A O 1
ATOM 653 N N . GLN A 1 84 ? 2.596 5.077 -10.923 1.00 97.06 84 GLN A N 1
ATOM 654 C CA . GLN A 1 84 ? 4.017 5.281 -11.215 1.00 97.06 84 GLN A CA 1
ATOM 655 C C . GLN A 1 84 ? 4.607 4.055 -11.922 1.00 97.06 84 GLN A C 1
ATOM 657 O O . GLN A 1 84 ? 5.163 4.187 -13.013 1.00 97.06 84 GLN A O 1
ATOM 662 N N . LEU A 1 85 ? 4.398 2.849 -11.381 1.00 96.00 85 LEU A N 1
ATOM 663 C CA . LEU A 1 85 ? 4.894 1.611 -11.985 1.00 96.00 85 LEU A CA 1
ATOM 664 C C . LEU A 1 85 ? 4.344 1.394 -13.406 1.00 96.00 85 LEU A C 1
ATOM 666 O O . LEU A 1 85 ? 5.089 0.996 -14.302 1.00 96.00 85 LEU A O 1
ATOM 670 N N . ALA A 1 86 ? 3.056 1.670 -13.636 1.00 95.44 86 ALA A N 1
ATOM 671 C CA . ALA A 1 86 ? 2.436 1.552 -14.957 1.00 95.44 86 ALA A CA 1
ATOM 672 C C . ALA A 1 86 ? 3.046 2.525 -15.983 1.00 95.44 86 ALA A C 1
ATOM 674 O O . ALA A 1 86 ? 3.304 2.143 -17.130 1.00 95.44 86 ALA A O 1
ATOM 675 N N . ARG A 1 87 ? 3.333 3.766 -15.570 1.00 94.88 87 ARG A N 1
ATOM 676 C CA . ARG A 1 87 ? 4.018 4.757 -16.416 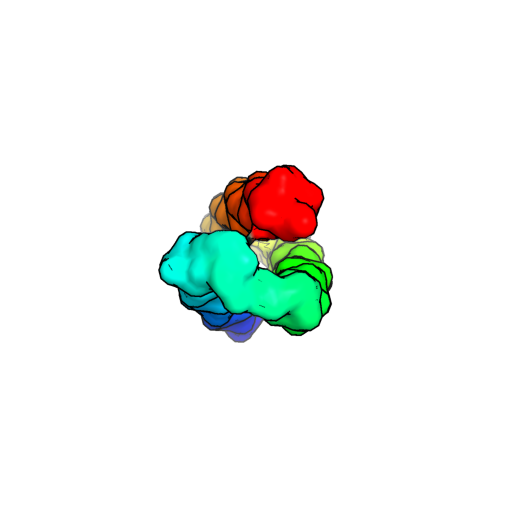1.00 94.88 87 ARG A CA 1
ATOM 677 C C . ARG A 1 87 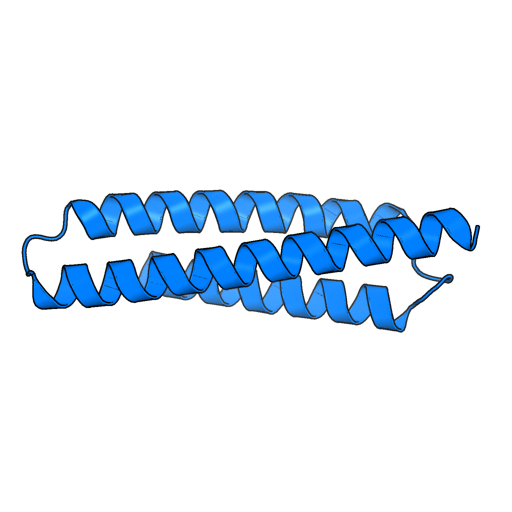? 5.425 4.295 -16.783 1.00 94.88 87 ARG A C 1
ATOM 679 O O . ARG A 1 87 ? 5.784 4.365 -17.954 1.00 94.88 87 ARG A O 1
ATOM 686 N N . LEU A 1 88 ? 6.190 3.773 -15.824 1.00 93.56 88 LEU A N 1
ATOM 687 C CA . LEU A 1 88 ? 7.543 3.260 -16.073 1.00 93.56 88 LEU A CA 1
ATOM 688 C C . LEU A 1 88 ? 7.545 2.065 -17.032 1.00 93.56 88 LEU A C 1
ATOM 690 O O . LEU A 1 88 ? 8.313 2.058 -17.989 1.00 93.56 88 LEU A O 1
ATOM 694 N N . LYS A 1 89 ? 6.626 1.105 -16.850 1.00 91.31 89 LYS A N 1
ATOM 695 C CA . LYS A 1 89 ? 6.443 -0.018 -17.791 1.00 91.31 89 LYS A CA 1
ATOM 696 C C . LYS A 1 89 ? 6.162 0.469 -19.214 1.00 91.31 89 LYS A C 1
ATOM 698 O O . LYS A 1 89 ? 6.657 -0.111 -20.176 1.00 91.31 89 LYS A O 1
ATOM 703 N N . THR A 1 90 ? 5.364 1.529 -19.341 1.00 88.94 90 THR A N 1
ATOM 704 C CA . THR A 1 90 ? 5.023 2.124 -20.639 1.00 88.94 90 THR A CA 1
ATOM 705 C C . THR A 1 90 ? 6.229 2.816 -21.272 1.00 88.94 90 THR A C 1
ATOM 707 O O . THR A 1 90 ? 6.485 2.583 -22.448 1.00 88.94 90 THR A O 1
ATOM 710 N N . LYS A 1 91 ? 7.001 3.602 -20.503 1.00 85.75 91 LYS A N 1
ATOM 711 C CA . LYS A 1 91 ? 8.240 4.246 -20.981 1.00 85.75 91 LYS A CA 1
ATOM 712 C C . LYS A 1 91 ? 9.226 3.215 -21.542 1.00 85.75 91 LYS A C 1
ATOM 714 O O . LYS A 1 91 ? 9.578 3.304 -22.712 1.00 85.75 91 LYS A O 1
ATOM 719 N N . VAL A 1 92 ? 9.559 2.186 -20.754 1.00 81.56 92 VAL A N 1
ATOM 720 C CA . VAL A 1 92 ? 10.512 1.133 -21.157 1.00 81.56 92 VAL A CA 1
ATOM 721 C C . VAL A 1 92 ? 10.043 0.385 -22.408 1.00 81.56 92 VAL A C 1
ATOM 723 O O . VAL A 1 92 ? 10.853 0.020 -23.249 1.00 81.56 92 VAL A O 1
ATOM 726 N N . ARG A 1 93 ? 8.731 0.167 -22.576 1.00 74.81 93 ARG A N 1
ATOM 727 C CA . ARG A 1 93 ? 8.200 -0.509 -23.770 1.00 74.81 93 ARG A CA 1
ATOM 728 C C . ARG A 1 93 ? 8.214 0.355 -25.035 1.00 74.81 93 ARG A C 1
ATOM 730 O O . ARG A 1 93 ? 8.170 -0.210 -26.119 1.00 74.81 93 ARG A O 1
ATOM 737 N N . ILE A 1 94 ? 8.211 1.681 -24.912 1.00 70.81 94 ILE A N 1
ATOM 738 C CA . ILE A 1 94 ? 8.276 2.600 -26.060 1.00 70.81 94 ILE A CA 1
ATOM 739 C C . ILE A 1 94 ? 9.735 2.892 -26.451 1.00 70.81 94 ILE A C 1
ATOM 741 O O . ILE A 1 94 ? 9.997 3.153 -27.620 1.00 70.81 94 ILE A O 1
ATOM 745 N N . GLY A 1 95 ? 10.666 2.863 -25.490 1.00 60.53 95 GLY A N 1
ATOM 746 C CA . GLY A 1 95 ? 12.095 3.107 -25.722 1.00 60.53 95 GLY A CA 1
ATOM 747 C C . GLY A 1 95 ? 12.904 1.903 -26.229 1.00 60.53 95 GLY A C 1
ATOM 748 O O . GLY A 1 95 ? 14.021 2.102 -26.704 1.00 60.53 95 GLY A O 1
ATOM 749 N N . ALA A 1 96 ? 12.362 0.682 -26.132 1.00 54.22 96 ALA A N 1
ATOM 750 C CA . ALA A 1 96 ? 12.960 -0.563 -26.636 1.00 54.22 96 ALA A CA 1
ATOM 751 C C . ALA A 1 96 ? 12.515 -0.887 -28.070 1.00 54.22 96 ALA A C 1
ATOM 753 O O . ALA A 1 96 ? 13.368 -1.368 -28.849 1.00 54.22 96 ALA A O 1
#